Protein AF-A0A537ZIZ1-F1 (afdb_monomer_lite)

Foldseek 3Di:
DDPDDAPPCRHVCSVVVVVPDDDDDCCCVPPPVNLVVCLVPPVVPDDDDQDDPVCVVDPPDWDKGDPVSNRDIDID

Secondary structure (DSSP, 8-state):
--SSPPPTTSSHHHHSGGG-SSPPP-GGGT-HHHHHHHIIIIITTSPP----GGG--STT---EEEEGGGTEEEE-

Structure (mmCIF, N/CA/C/O backbone):
data_AF-A0A537ZIZ1-F1
#
_entry.id   AF-A0A537ZIZ1-F1
#
loop_
_atom_site.group_PDB
_atom_site.id
_atom_site.type_symbol
_atom_site.label_atom_id
_atom_site.label_alt_id
_atom_site.label_comp_id
_atom_site.label_asym_id
_atom_site.label_entity_id
_atom_site.label_seq_id
_atom_site.pdbx_PDB_ins_code
_atom_site.Cartn_x
_atom_site.Cartn_y
_atom_site.Cartn_z
_atom_site.occupancy
_atom_site.B_iso_or_equiv
_atom_site.auth_seq_id
_atom_site.auth_comp_id
_atom_site.auth_asym_id
_atom_site.auth_atom_id
_atom_site.pdbx_PDB_model_num
ATOM 1 N N . MET A 1 1 ? 35.756 -12.494 3.687 1.00 67.62 1 MET A N 1
ATOM 2 C CA . MET A 1 1 ? 35.067 -12.646 2.384 1.00 67.62 1 MET A CA 1
ATOM 3 C C . MET A 1 1 ? 33.684 -12.025 2.485 1.00 67.62 1 MET A C 1
ATOM 5 O O . MET A 1 1 ? 33.074 -12.146 3.540 1.00 67.62 1 MET A O 1
ATOM 9 N N . ALA A 1 2 ? 33.209 -11.337 1.443 1.00 74.62 2 ALA A N 1
ATOM 10 C CA . ALA A 1 2 ? 31.842 -10.816 1.419 1.00 74.62 2 ALA A CA 1
ATOM 11 C C . ALA A 1 2 ? 30.837 -11.982 1.411 1.00 74.62 2 ALA A C 1
ATOM 13 O O . ALA A 1 2 ? 31.043 -12.962 0.700 1.00 74.62 2 ALA A O 1
ATOM 14 N N . ARG A 1 3 ? 29.755 -11.871 2.195 1.00 80.25 3 ARG A N 1
ATOM 15 C CA . ARG A 1 3 ? 28.682 -12.883 2.293 1.00 80.25 3 ARG A CA 1
ATOM 16 C C . ARG A 1 3 ? 27.986 -13.147 0.948 1.00 80.25 3 ARG A C 1
ATOM 18 O O . ARG A 1 3 ? 27.434 -14.223 0.759 1.00 80.25 3 ARG A O 1
ATOM 25 N N . PHE A 1 4 ? 28.060 -12.185 0.029 1.00 81.38 4 PHE A N 1
ATOM 26 C CA . PHE A 1 4 ? 27.576 -12.286 -1.344 1.00 81.38 4 PHE A CA 1
ATOM 27 C C . PHE A 1 4 ? 28.705 -11.857 -2.291 1.00 81.38 4 PHE A C 1
ATOM 29 O O . PHE A 1 4 ? 28.972 -10.657 -2.403 1.00 81.38 4 PHE A O 1
ATOM 36 N N . PRO A 1 5 ? 29.438 -12.805 -2.900 1.00 83.88 5 PRO A N 1
ATOM 37 C CA . PRO A 1 5 ? 30.463 -12.468 -3.878 1.00 83.88 5 PRO A CA 1
ATOM 38 C C . PRO A 1 5 ? 29.814 -11.843 -5.119 1.00 83.88 5 PRO A C 1
ATOM 40 O O . PRO A 1 5 ? 28.695 -12.194 -5.491 1.00 83.88 5 PRO A O 1
ATOM 43 N N . LYS A 1 6 ? 30.514 -10.890 -5.741 1.00 82.06 6 LYS A N 1
ATOM 44 C CA . LYS A 1 6 ? 30.063 -10.259 -6.985 1.00 82.06 6 LYS A CA 1
ATOM 45 C C . LYS A 1 6 ? 30.008 -11.318 -8.101 1.00 82.06 6 LYS A C 1
ATOM 47 O O . LYS A 1 6 ? 30.889 -12.182 -8.111 1.00 82.06 6 LYS A O 1
ATOM 52 N N . PRO A 1 7 ? 29.035 -11.247 -9.026 1.00 84.19 7 PRO A N 1
ATOM 53 C CA . PRO A 1 7 ? 29.035 -12.087 -10.219 1.00 84.19 7 PRO A CA 1
ATOM 54 C C . PRO A 1 7 ? 30.336 -11.935 -11.016 1.00 84.19 7 PRO A C 1
ATOM 56 O O . PRO A 1 7 ? 30.999 -10.894 -10.928 1.00 84.19 7 PRO A O 1
ATOM 59 N N . ALA A 1 8 ? 30.698 -12.964 -11.785 1.00 85.19 8 ALA A N 1
ATOM 60 C CA . ALA A 1 8 ? 31.924 -12.977 -12.588 1.00 85.19 8 ALA A CA 1
ATOM 61 C C . ALA A 1 8 ? 3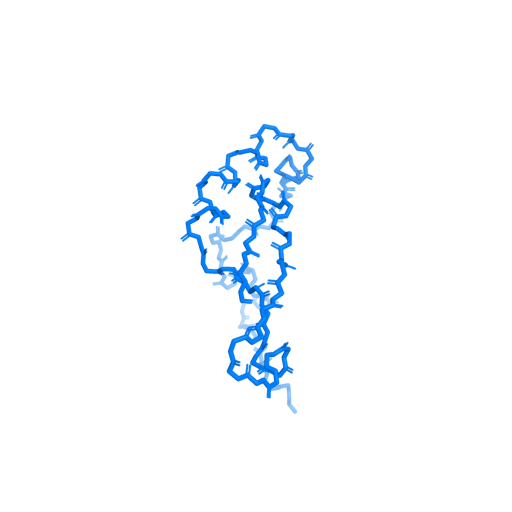1.936 -11.852 -13.634 1.00 85.19 8 ALA A C 1
ATOM 63 O O . ALA A 1 8 ? 32.990 -11.315 -13.960 1.00 85.19 8 ALA A O 1
ATOM 64 N N . GLU A 1 9 ? 30.747 -11.466 -14.089 1.00 81.56 9 GLU A N 1
ATOM 65 C CA . GLU A 1 9 ? 30.486 -10.395 -15.044 1.00 81.56 9 GLU A CA 1
ATOM 66 C C . GLU A 1 9 ? 30.849 -9.014 -14.486 1.00 81.56 9 GLU A C 1
ATOM 68 O O . GLU A 1 9 ? 31.050 -8.080 -15.247 1.00 81.56 9 GLU A O 1
ATOM 73 N N . GLY A 1 10 ? 31.002 -8.878 -13.165 1.00 81.44 10 GLY A N 1
ATOM 74 C CA . GLY A 1 10 ? 31.452 -7.634 -12.562 1.00 81.44 10 GLY A CA 1
ATOM 75 C C . GLY A 1 10 ? 30.328 -6.673 -12.191 1.00 81.44 10 GLY A C 1
ATOM 76 O O . GLY A 1 10 ? 30.625 -5.667 -11.557 1.00 81.44 10 GLY A O 1
ATOM 77 N N . SER A 1 11 ? 29.053 -6.975 -12.432 1.00 82.69 11 SER A N 1
ATOM 78 C CA . SER A 1 11 ? 27.912 -6.305 -11.796 1.00 82.69 11 SER A CA 1
ATOM 79 C C . SER A 1 11 ? 26.668 -7.192 -11.817 1.00 82.69 11 SER A C 1
ATOM 81 O O . SER A 1 11 ? 26.543 -8.101 -12.631 1.00 82.69 11 SER A O 1
ATOM 83 N N . TRP A 1 12 ? 25.729 -6.933 -10.905 1.00 84.06 12 TRP A N 1
ATOM 84 C CA . TRP A 1 12 ? 24.444 -7.637 -10.907 1.00 84.06 12 TRP A CA 1
ATOM 85 C C . TRP A 1 12 ? 23.586 -7.272 -12.121 1.00 84.06 12 TRP A C 1
ATOM 87 O O . TRP A 1 12 ? 22.821 -8.104 -12.584 1.00 84.06 12 TRP A O 1
ATOM 97 N N . THR A 1 13 ? 23.731 -6.064 -12.666 1.00 86.44 13 THR A N 1
ATOM 98 C CA . THR A 1 13 ? 22.978 -5.628 -13.848 1.00 86.44 13 THR A CA 1
ATOM 99 C C . THR A 1 13 ? 23.498 -6.275 -15.131 1.00 86.44 13 THR A C 1
ATOM 101 O O . THR A 1 13 ? 22.709 -6.612 -16.000 1.00 86.44 13 THR A O 1
ATOM 104 N N . GLU A 1 14 ? 24.809 -6.518 -15.242 1.00 86.94 14 GLU A N 1
ATOM 105 C CA . GLU A 1 14 ? 25.373 -7.317 -16.345 1.00 86.94 14 GLU A CA 1
ATOM 106 C C . GLU A 1 14 ? 24.993 -8.797 -16.232 1.00 86.94 14 GLU A C 1
ATOM 108 O O . GLU A 1 14 ? 24.837 -9.467 -17.248 1.00 86.94 14 GLU A O 1
ATOM 113 N N . HIS A 1 15 ? 24.802 -9.294 -15.007 1.00 88.00 15 HIS A N 1
ATOM 114 C CA . HIS A 1 15 ? 24.322 -10.653 -14.763 1.00 88.00 15 HIS A CA 1
ATOM 115 C C . HIS A 1 15 ? 22.846 -10.851 -15.171 1.00 88.00 15 HIS A C 1
ATOM 117 O O . HIS A 1 15 ? 22.464 -11.960 -15.533 1.00 88.00 15 HIS A O 1
ATOM 123 N N . TYR A 1 16 ? 22.038 -9.782 -15.153 1.00 88.38 16 TYR A N 1
ATOM 124 C CA . TYR A 1 16 ? 20.631 -9.762 -15.580 1.00 88.38 16 TYR A CA 1
ATOM 125 C C . TYR A 1 16 ? 20.424 -8.738 -16.710 1.00 88.38 16 TYR A C 1
ATOM 127 O O . TYR A 1 16 ? 19.872 -7.652 -16.478 1.00 88.38 16 TYR A O 1
ATOM 135 N N . PRO A 1 17 ? 20.898 -9.041 -17.933 1.00 85.94 17 PRO A N 1
ATOM 136 C CA . PRO A 1 17 ? 20.936 -8.081 -19.036 1.00 85.94 17 PRO A CA 1
ATOM 137 C C . PRO A 1 17 ? 19.551 -7.550 -19.440 1.00 85.94 17 PRO A C 1
ATOM 139 O O . PRO A 1 17 ? 19.451 -6.445 -19.972 1.00 85.94 17 PRO A O 1
ATOM 142 N N . GLU A 1 18 ? 18.477 -8.289 -19.159 1.00 89.50 18 GLU A N 1
ATOM 143 C CA . GLU A 1 18 ? 17.088 -7.892 -19.399 1.00 89.50 18 GLU A CA 1
ATOM 144 C C . GLU A 1 18 ? 16.626 -6.683 -18.571 1.00 89.50 18 GLU A C 1
ATOM 146 O O . GLU A 1 18 ? 15.673 -6.012 -18.964 1.00 89.50 18 GLU A O 1
ATOM 151 N N . LEU A 1 19 ? 17.295 -6.379 -17.451 1.00 87.19 19 LEU A N 1
ATOM 152 C CA . LEU A 1 19 ? 16.982 -5.207 -16.626 1.00 87.19 19 LEU A CA 1
ATOM 153 C C . LEU A 1 19 ? 17.439 -3.897 -17.284 1.00 87.19 19 LEU A C 1
ATOM 155 O O . LEU A 1 19 ? 16.856 -2.843 -17.031 1.00 87.19 19 LEU A O 1
ATOM 159 N N . GLY A 1 20 ? 18.468 -3.963 -18.135 1.00 87.06 20 GLY A N 1
ATOM 160 C CA . GLY A 1 20 ? 19.082 -2.802 -18.772 1.00 87.06 20 GLY A CA 1
ATOM 161 C C . GLY A 1 20 ? 19.849 -1.884 -17.807 1.00 87.06 20 GLY A C 1
ATOM 162 O O . GLY A 1 20 ? 19.743 -1.960 -16.586 1.00 87.06 20 GLY A O 1
ATOM 163 N N . THR A 1 21 ? 20.660 -0.990 -18.375 1.00 89.00 21 THR A N 1
ATOM 164 C CA . THR A 1 21 ? 21.462 0.017 -17.641 1.00 89.00 21 THR A CA 1
ATOM 165 C C . THR A 1 21 ? 21.120 1.453 -18.046 1.00 89.00 21 THR A C 1
ATOM 167 O O . THR A 1 21 ? 21.814 2.400 -17.676 1.00 89.00 21 THR A O 1
ATOM 170 N N . GLY A 1 22 ? 20.062 1.617 -18.842 1.00 89.81 22 GLY A N 1
ATOM 171 C CA . GLY A 1 22 ? 19.588 2.914 -19.306 1.00 89.81 22 GLY A CA 1
ATOM 172 C C . GLY A 1 22 ? 18.905 3.724 -18.206 1.00 89.81 22 GLY A C 1
ATOM 173 O O . GLY A 1 22 ? 18.644 3.246 -17.104 1.00 89.81 22 GLY A O 1
ATOM 174 N N . LEU A 1 23 ? 18.586 4.975 -18.532 1.00 92.31 23 LEU A N 1
ATOM 175 C CA . LEU A 1 23 ? 17.780 5.817 -17.655 1.00 92.31 23 LEU A CA 1
ATOM 176 C C . LEU A 1 23 ? 16.362 5.249 -17.545 1.00 92.31 23 LEU A C 1
ATOM 178 O O . LEU A 1 23 ? 15.742 4.911 -18.554 1.00 92.31 23 LEU A O 1
ATOM 182 N N . VAL A 1 24 ? 15.846 5.192 -16.320 1.00 91.25 24 VAL A N 1
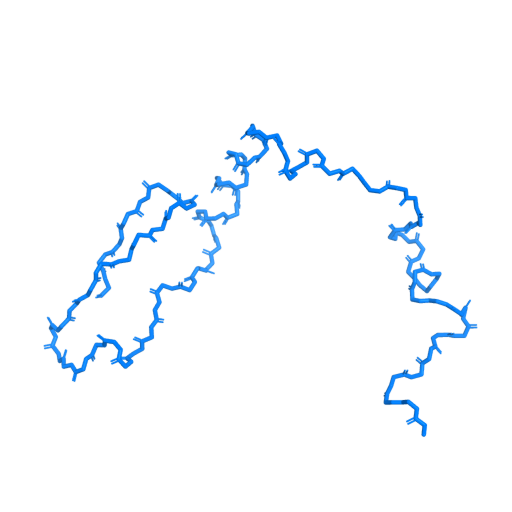ATOM 183 C CA . VAL A 1 24 ? 14.463 4.802 -16.036 1.00 91.25 24 VAL A CA 1
ATOM 184 C C . VAL A 1 24 ? 13.616 6.064 -15.919 1.00 91.25 24 VAL A C 1
ATOM 186 O O . VAL A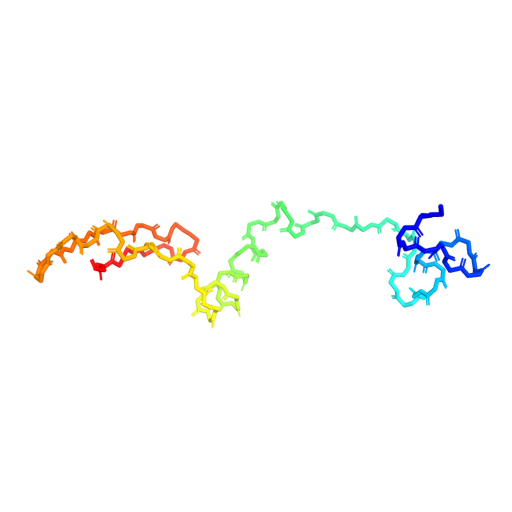 1 24 ? 14.042 7.065 -15.339 1.00 91.25 24 VAL A O 1
ATOM 189 N N . SER A 1 25 ? 12.424 6.030 -16.504 1.00 92.12 25 SER A N 1
ATOM 190 C CA . SER A 1 25 ? 11.466 7.124 -16.378 1.00 92.12 25 SER A CA 1
ATOM 191 C C . SER A 1 25 ? 10.891 7.169 -14.964 1.00 92.12 25 SER A C 1
ATOM 193 O O . SER A 1 25 ? 10.503 6.137 -14.436 1.00 92.12 25 SER A O 1
ATOM 195 N N . TYR A 1 26 ? 10.766 8.371 -14.401 1.00 93.50 26 TYR A N 1
ATOM 196 C CA . TYR A 1 26 ? 10.052 8.623 -13.140 1.00 93.50 26 TYR A CA 1
ATOM 197 C C . TYR A 1 26 ? 8.617 9.119 -13.369 1.00 93.50 26 TYR A C 1
ATOM 199 O O . TYR A 1 26 ? 8.007 9.705 -12.477 1.00 93.50 26 TYR A O 1
ATOM 207 N N . ALA A 1 27 ? 8.090 8.966 -14.588 1.00 93.94 27 ALA A N 1
ATOM 208 C CA . ALA A 1 27 ? 6.759 9.458 -14.936 1.00 93.94 27 ALA A CA 1
ATOM 209 C C . ALA A 1 27 ? 5.659 8.832 -14.062 1.00 93.94 27 ALA A C 1
ATOM 211 O O . ALA A 1 27 ? 4.732 9.532 -13.666 1.00 93.94 27 ALA A O 1
ATOM 212 N N . ASP A 1 28 ? 5.794 7.550 -13.718 1.00 93.44 28 ASP A N 1
ATOM 213 C CA . ASP A 1 28 ? 4.899 6.828 -12.804 1.00 93.44 28 ASP A CA 1
ATOM 214 C C . ASP A 1 28 ? 4.798 7.474 -11.414 1.00 93.44 28 ASP A C 1
ATOM 216 O O . ASP A 1 28 ? 3.735 7.499 -10.804 1.00 93.44 28 ASP A O 1
ATOM 220 N N . SER A 1 29 ? 5.890 8.073 -10.953 1.00 93.38 29 SER A N 1
ATOM 221 C CA . SER A 1 29 ? 6.020 8.662 -9.626 1.00 93.38 29 SER A CA 1
ATOM 222 C C . SER A 1 29 ? 5.434 10.075 -9.536 1.00 93.38 29 SER A C 1
ATOM 224 O O . SER A 1 29 ? 5.304 10.614 -8.437 1.00 93.38 29 SER A O 1
ATOM 226 N N . ILE A 1 30 ? 5.114 10.702 -10.675 1.00 95.06 30 ILE A N 1
ATOM 227 C CA . ILE A 1 30 ? 4.623 12.090 -10.734 1.00 95.06 30 ILE A CA 1
ATOM 228 C C . ILE A 1 30 ? 3.280 12.242 -11.451 1.00 95.06 30 ILE A C 1
ATOM 230 O O . ILE A 1 30 ? 2.631 13.271 -11.276 1.00 95.06 30 ILE A O 1
ATOM 234 N N . ALA A 1 31 ? 2.869 11.267 -12.265 1.00 96.62 31 ALA A N 1
ATOM 235 C CA . ALA A 1 31 ? 1.645 11.335 -13.053 1.00 96.62 31 ALA A CA 1
ATOM 236 C C . ALA A 1 31 ? 0.421 10.943 -12.203 1.00 96.62 31 ALA A C 1
ATOM 238 O O . ALA A 1 31 ? 0.298 9.777 -11.811 1.00 96.62 31 ALA A O 1
ATOM 239 N N . PRO A 1 32 ? -0.527 11.866 -11.945 1.00 96.06 32 PRO A N 1
ATOM 240 C CA . PRO A 1 32 ? -1.724 11.557 -11.164 1.00 96.06 32 PRO A CA 1
ATOM 241 C C . PRO A 1 32 ? -2.576 10.441 -11.782 1.00 96.06 32 PRO A C 1
ATOM 243 O O . PRO A 1 32 ? -3.173 9.646 -11.061 1.00 96.06 32 PRO A O 1
ATOM 246 N N . GLU A 1 33 ? -2.620 10.354 -13.111 1.00 96.88 33 GLU A N 1
ATOM 247 C CA . GLU A 1 33 ? -3.387 9.339 -13.835 1.00 96.88 33 GLU A CA 1
ATOM 248 C C . GLU A 1 33 ? -2.810 7.940 -13.612 1.00 96.88 33 GLU A C 1
ATOM 250 O O . GLU A 1 33 ? -3.564 6.977 -13.473 1.00 96.88 33 GLU A O 1
ATOM 255 N N . PHE A 1 34 ? -1.480 7.826 -13.538 1.00 96.50 34 PHE A N 1
ATOM 256 C CA . PHE A 1 34 ? -0.812 6.556 -13.269 1.00 96.50 34 PHE A CA 1
ATOM 257 C C . PHE A 1 34 ? -1.131 6.063 -11.857 1.00 96.50 34 PHE A C 1
ATOM 259 O O . PHE A 1 34 ? -1.515 4.909 -11.679 1.00 96.50 34 PHE A O 1
ATOM 266 N N . PHE A 1 35 ? -1.100 6.963 -10.874 1.00 95.94 35 PHE A N 1
ATOM 267 C CA . PHE A 1 35 ? -1.460 6.631 -9.499 1.00 95.94 35 PHE A CA 1
ATOM 268 C C . PHE A 1 35 ? -2.903 6.116 -9.362 1.00 95.94 35 PHE A C 1
ATOM 270 O O . PHE A 1 35 ? -3.177 5.203 -8.581 1.00 95.94 35 PHE A O 1
ATOM 277 N N . GLU A 1 36 ? -3.851 6.655 -10.133 1.00 96.94 36 GLU A N 1
ATOM 278 C CA . GLU A 1 36 ? -5.224 6.137 -10.133 1.00 96.94 36 GLU A CA 1
ATOM 279 C C . GLU A 1 36 ? -5.324 4.743 -10.780 1.00 96.94 36 GLU A C 1
ATOM 281 O O . GLU A 1 36 ? -6.120 3.919 -10.328 1.00 96.94 36 GLU A O 1
ATOM 286 N N . LEU A 1 37 ? -4.476 4.415 -11.761 1.00 96.94 37 LEU A N 1
ATOM 287 C CA . LEU A 1 37 ? -4.368 3.041 -12.270 1.00 96.94 37 LEU A CA 1
ATOM 288 C C . LEU A 1 37 ? -3.801 2.092 -11.206 1.00 96.94 37 LEU A C 1
ATOM 290 O O . LEU A 1 37 ? -4.338 1.000 -11.010 1.00 96.94 37 LEU A O 1
ATOM 294 N N . GLU A 1 38 ? -2.759 2.507 -10.483 1.00 96.75 38 GLU A N 1
ATOM 295 C CA . GLU A 1 38 ? -2.182 1.723 -9.383 1.00 96.75 38 GLU A CA 1
ATOM 296 C C . GLU A 1 38 ? -3.196 1.491 -8.258 1.00 96.75 38 GLU A C 1
ATOM 298 O O . GLU A 1 38 ? -3.276 0.386 -7.708 1.00 96.75 38 GLU A O 1
ATOM 303 N N . ARG A 1 39 ? -4.016 2.503 -7.939 1.00 96.69 39 ARG A N 1
ATOM 304 C CA . ARG A 1 39 ? -5.120 2.390 -6.974 1.00 96.69 39 ARG A CA 1
ATOM 305 C C . ARG A 1 39 ? -6.020 1.204 -7.300 1.00 96.69 39 ARG A C 1
ATOM 307 O O . ARG A 1 39 ? -6.282 0.381 -6.419 1.00 96.69 39 ARG A O 1
ATOM 314 N N . GLU A 1 40 ? -6.469 1.096 -8.546 1.00 97.12 40 GLU A N 1
ATOM 315 C CA . GLU A 1 40 ? -7.377 0.030 -8.974 1.00 97.12 40 GLU A CA 1
ATOM 316 C C . GLU A 1 40 ? -6.676 -1.324 -9.138 1.00 97.12 40 GLU A C 1
ATOM 318 O O . GLU A 1 40 ? -7.198 -2.360 -8.717 1.00 97.12 40 GLU A O 1
ATOM 323 N N . ALA A 1 41 ? -5.490 -1.335 -9.746 1.00 97.50 41 ALA A N 1
ATOM 324 C CA . ALA A 1 41 ? -4.818 -2.568 -10.137 1.00 97.50 41 ALA A CA 1
ATOM 325 C C . ALA A 1 41 ? -4.037 -3.230 -8.994 1.00 97.50 41 ALA A C 1
ATOM 327 O O . ALA A 1 41 ? -3.915 -4.456 -8.977 1.00 97.50 41 ALA A O 1
ATOM 328 N N . ILE A 1 42 ? -3.517 -2.440 -8.053 1.00 96.06 42 ILE A N 1
ATOM 329 C CA . ILE A 1 42 ? -2.620 -2.908 -6.994 1.00 96.06 42 ILE A CA 1
ATOM 330 C C . ILE A 1 42 ? -3.289 -2.730 -5.640 1.00 96.06 42 ILE A C 1
ATOM 332 O O . ILE A 1 42 ? -3.602 -3.715 -4.974 1.00 96.06 42 ILE A O 1
ATOM 336 N N . PHE A 1 43 ? -3.549 -1.491 -5.222 1.00 95.81 43 PHE A N 1
ATOM 337 C CA . PHE A 1 43 ? -3.898 -1.214 -3.826 1.00 95.81 43 PHE A CA 1
ATOM 338 C C . PHE A 1 43 ? -5.254 -1.788 -3.409 1.00 95.81 43 PHE A C 1
ATOM 340 O O . PHE A 1 43 ? -5.404 -2.227 -2.273 1.00 95.81 43 PHE A O 1
ATOM 347 N N . LYS A 1 44 ? -6.224 -1.859 -4.325 1.00 94.56 44 LYS A N 1
ATOM 348 C CA . LYS A 1 44 ? -7.513 -2.526 -4.074 1.00 94.56 44 LYS A CA 1
ATOM 349 C C . LYS A 1 44 ? -7.463 -4.056 -4.151 1.00 94.56 44 LYS A C 1
ATOM 351 O O . LYS A 1 44 ? -8.443 -4.706 -3.797 1.00 94.56 44 LYS A O 1
ATOM 356 N N . ARG A 1 45 ? -6.367 -4.639 -4.643 1.00 95.88 45 ARG A N 1
ATOM 357 C CA . ARG A 1 45 ? -6.253 -6.083 -4.929 1.00 95.88 45 ARG A CA 1
ATOM 358 C C . ARG A 1 45 ? -5.190 -6.789 -4.089 1.00 95.88 45 ARG A C 1
ATOM 360 O O . ARG A 1 45 ? -5.230 -8.010 -3.966 1.00 95.88 45 ARG A O 1
ATOM 367 N N . ALA A 1 46 ? -4.247 -6.041 -3.528 1.00 96.62 46 ALA A N 1
ATOM 368 C CA . ALA A 1 46 ? -3.169 -6.550 -2.698 1.00 96.62 46 ALA A CA 1
ATOM 369 C C . ALA A 1 46 ? -3.567 -6.646 -1.216 1.00 96.62 46 ALA A C 1
ATOM 371 O O . ALA A 1 46 ? -4.461 -5.952 -0.734 1.00 96.62 46 ALA A O 1
ATOM 372 N N . TRP A 1 47 ? -2.840 -7.478 -0.470 1.00 96.44 47 TRP A N 1
ATOM 373 C CA . TRP A 1 47 ? -2.921 -7.508 0.987 1.00 96.44 47 TRP A CA 1
ATOM 374 C C . TRP A 1 47 ? -2.196 -6.298 1.577 1.00 96.44 47 TRP A C 1
ATOM 376 O O . TRP A 1 47 ? -0.982 -6.161 1.428 1.00 96.44 47 TRP A O 1
ATOM 386 N N . LEU A 1 48 ? -2.941 -5.428 2.259 1.00 95.19 48 LEU A N 1
ATOM 387 C CA . LEU A 1 48 ? -2.404 -4.238 2.913 1.00 95.19 48 LEU A CA 1
ATOM 388 C C . LEU A 1 48 ? -2.259 -4.472 4.417 1.00 95.19 48 LEU A C 1
ATOM 390 O O . LEU A 1 48 ? -3.130 -5.051 5.066 1.00 95.19 48 LEU A O 1
ATOM 394 N N . HIS A 1 49 ? -1.166 -3.984 4.994 1.00 95.19 49 HIS A N 1
ATOM 395 C CA . HIS A 1 49 ? -0.970 -4.029 6.437 1.00 95.19 49 HIS A CA 1
ATOM 396 C C . HIS A 1 49 ? -1.894 -3.015 7.134 1.00 95.19 49 HIS A C 1
ATOM 398 O O . HIS A 1 49 ? -1.650 -1.808 7.097 1.00 95.19 49 HIS A O 1
ATOM 404 N N . VAL A 1 50 ? -2.933 -3.504 7.815 1.00 95.75 50 VAL A N 1
ATOM 405 C CA . VAL A 1 50 ? -3.952 -2.658 8.470 1.00 95.75 50 VAL A CA 1
ATOM 406 C C . VAL A 1 50 ? -3.715 -2.433 9.970 1.00 95.75 50 VAL A C 1
ATOM 408 O O . VAL A 1 50 ? -4.195 -1.447 10.534 1.00 95.75 50 VAL A O 1
ATOM 411 N N . GLY A 1 51 ? -2.902 -3.266 10.621 1.00 95.50 51 GLY A N 1
ATOM 412 C CA . GLY A 1 51 ? -2.556 -3.128 12.036 1.00 95.50 51 GLY A CA 1
ATOM 413 C C . GLY A 1 51 ? -2.002 -4.413 12.636 1.00 95.50 51 GLY A C 1
ATOM 414 O O . GLY A 1 51 ? -1.652 -5.343 11.911 1.00 95.50 51 GLY A O 1
ATOM 415 N N . ARG A 1 52 ? -1.923 -4.451 13.96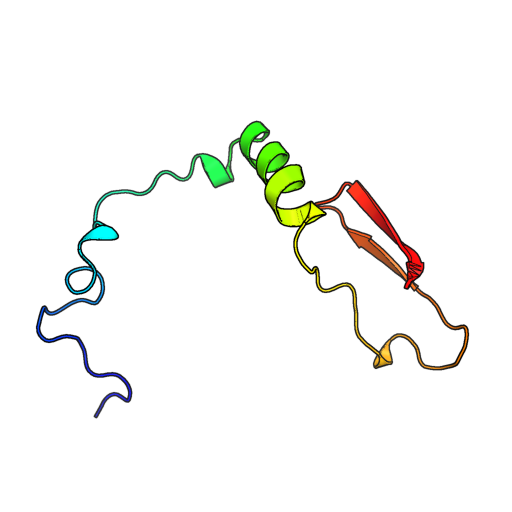8 1.00 96.25 52 ARG A N 1
ATOM 416 C CA . ARG A 1 52 ? -1.432 -5.604 14.727 1.00 96.25 52 ARG A CA 1
ATOM 417 C C . ARG A 1 52 ? -2.382 -6.021 15.846 1.00 96.25 52 ARG A C 1
ATOM 419 O O . ARG A 1 52 ? -3.162 -5.210 16.338 1.00 96.25 52 ARG A O 1
ATOM 426 N N . VAL A 1 53 ? -2.249 -7.271 16.289 1.00 95.19 53 VAL A N 1
ATOM 427 C CA . VAL A 1 53 ? -3.091 -7.869 17.337 1.00 95.19 53 VAL A CA 1
ATOM 428 C C . VAL A 1 53 ? -2.994 -7.138 18.680 1.00 95.19 53 VAL A C 1
ATOM 430 O O . VAL A 1 53 ? -3.984 -7.043 19.393 1.00 95.19 53 VAL A O 1
ATOM 433 N N . GLU A 1 54 ? -1.848 -6.539 19.013 1.00 96.38 54 GLU A N 1
ATOM 434 C CA . GLU A 1 54 ? -1.665 -5.822 20.282 1.00 96.38 54 GLU A CA 1
ATOM 435 C C . GLU A 1 54 ? -2.498 -4.532 20.364 1.00 96.38 54 GLU A C 1
ATOM 437 O O . GLU A 1 54 ? -2.730 -4.008 21.452 1.00 96.38 54 GLU A O 1
ATOM 442 N N . GLN A 1 55 ? -2.984 -4.030 19.223 1.00 96.12 55 GLN A N 1
ATOM 443 C CA . GLN A 1 55 ? -3.908 -2.894 19.170 1.00 96.12 55 GLN A CA 1
ATOM 444 C C . GLN A 1 55 ? -5.344 -3.283 19.567 1.00 96.12 55 GLN A C 1
ATOM 446 O O . GLN A 1 55 ? -6.180 -2.401 19.756 1.00 96.12 55 GLN A O 1
ATOM 451 N N . LEU A 1 56 ? -5.626 -4.582 19.719 1.00 96.44 56 LEU A N 1
ATOM 452 C CA . LEU A 1 56 ? -6.923 -5.143 20.097 1.00 96.44 56 LEU A CA 1
ATOM 453 C C . LEU A 1 56 ? -6.800 -5.905 21.430 1.00 96.44 56 LEU A C 1
ATOM 455 O O . LEU A 1 56 ? -6.779 -7.136 21.453 1.00 96.44 56 LEU A O 1
ATOM 459 N N . PRO A 1 57 ? -6.695 -5.201 22.571 1.00 95.12 57 PRO A N 1
ATOM 460 C CA . PRO A 1 57 ? -6.313 -5.819 23.842 1.00 95.12 57 PRO A CA 1
ATOM 461 C C . PRO A 1 57 ? -7.389 -6.729 24.453 1.00 95.12 57 PRO A C 1
ATOM 463 O O . PRO A 1 57 ? -7.124 -7.413 25.440 1.00 95.12 57 PRO A O 1
ATOM 466 N N . ARG A 1 58 ? -8.624 -6.700 23.942 1.00 96.12 58 ARG A N 1
ATOM 467 C CA . ARG A 1 58 ? -9.759 -7.424 24.524 1.00 96.12 58 ARG A CA 1
ATOM 468 C C . ARG A 1 58 ? -10.812 -7.744 23.475 1.00 96.12 58 ARG A C 1
ATOM 470 O O . ARG A 1 58 ? -10.975 -7.016 22.503 1.00 96.12 58 ARG A O 1
ATOM 477 N N . ASN A 1 59 ? -11.598 -8.788 23.714 1.00 95.69 59 ASN A N 1
ATOM 478 C CA . ASN A 1 59 ? -12.697 -9.143 22.819 1.00 95.69 59 ASN A CA 1
ATOM 479 C C . ASN A 1 59 ? -13.680 -7.969 22.673 1.00 95.69 59 ASN A C 1
ATOM 481 O O . ASN A 1 59 ? -14.105 -7.371 23.665 1.00 95.69 59 ASN A O 1
ATOM 485 N N . GLY A 1 60 ? -14.017 -7.638 21.427 1.00 95.31 60 GLY A N 1
ATOM 486 C CA . GLY A 1 60 ? -14.900 -6.522 21.088 1.00 95.31 60 GLY A CA 1
ATOM 487 C C . GLY A 1 60 ? -14.242 -5.139 21.085 1.00 95.31 60 GLY A C 1
ATOM 488 O O . GLY A 1 60 ? -14.942 -4.158 20.840 1.00 95.31 60 GLY A O 1
ATOM 489 N N . SER A 1 61 ? -12.933 -5.014 21.344 1.00 96.38 61 SER A N 1
ATOM 490 C CA . SER A 1 61 ? -12.221 -3.786 20.969 1.00 96.38 61 SER A CA 1
ATOM 491 C C . SER A 1 61 ? -12.127 -3.688 19.451 1.00 96.38 61 SER A C 1
ATOM 493 O O . SER A 1 61 ? -11.985 -4.717 18.799 1.00 96.38 61 SER A O 1
ATOM 495 N N . TYR A 1 62 ? -12.164 -2.469 18.923 1.00 97.19 62 TYR A N 1
ATOM 496 C CA . TYR A 1 62 ? -11.942 -2.183 17.512 1.00 97.19 62 TYR A CA 1
ATOM 497 C C . TYR A 1 62 ? -11.225 -0.839 17.366 1.00 97.19 62 TYR A C 1
ATOM 499 O O . TYR A 1 62 ? -11.262 -0.003 18.277 1.00 97.19 62 TYR A O 1
ATOM 507 N N . PHE A 1 63 ? -10.592 -0.614 16.222 1.00 97.12 63 PHE A N 1
ATOM 508 C CA . PHE A 1 63 ? -10.077 0.689 15.818 1.00 97.12 63 PHE A CA 1
ATOM 509 C C . PHE A 1 63 ? -10.325 0.927 14.329 1.00 97.12 63 PHE A C 1
ATOM 511 O O . PHE A 1 63 ? -10.479 -0.000 13.539 1.00 97.12 63 PHE A O 1
ATOM 518 N N . THR A 1 64 ? -10.344 2.195 13.930 1.00 97.69 64 THR A N 1
ATOM 519 C CA . THR A 1 64 ? -10.463 2.563 12.519 1.00 97.69 64 THR A CA 1
ATOM 520 C C . THR A 1 64 ? -9.078 2.760 11.918 1.00 97.69 64 THR A C 1
ATOM 522 O O . THR A 1 64 ? -8.225 3.434 12.502 1.00 97.69 64 THR A O 1
ATOM 525 N N . ARG A 1 65 ? -8.855 2.206 10.726 1.00 97.12 65 ARG A N 1
ATOM 526 C CA . ARG A 1 65 ? -7.685 2.493 9.897 1.00 97.12 65 ARG A CA 1
ATOM 527 C C . ARG A 1 65 ? -8.123 3.187 8.618 1.00 97.12 65 ARG A C 1
ATOM 529 O O . ARG A 1 65 ? -8.832 2.610 7.800 1.00 97.12 65 ARG A O 1
ATOM 536 N N . GLU A 1 66 ? -7.603 4.390 8.418 1.00 97.44 66 GLU A N 1
ATOM 537 C CA . GLU A 1 66 ? -7.674 5.077 7.132 1.00 97.44 66 GLU A CA 1
ATOM 538 C C . GLU A 1 66 ? -6.691 4.444 6.142 1.00 97.44 66 GLU A C 1
ATOM 540 O O . GLU A 1 66 ? -5.486 4.363 6.401 1.00 97.44 66 GLU A O 1
ATOM 545 N N . ILE A 1 67 ? -7.202 4.015 4.990 1.00 96.56 67 ILE A N 1
ATOM 546 C CA . ILE A 1 67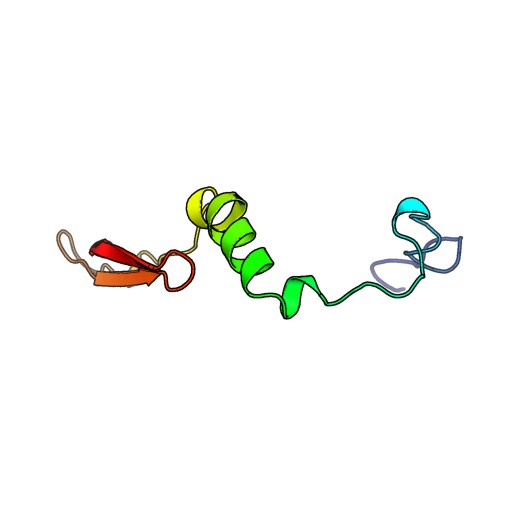 ? -6.417 3.548 3.848 1.00 96.56 67 ILE A CA 1
ATOM 547 C C . ILE A 1 67 ? -6.486 4.643 2.782 1.00 96.56 67 ILE A C 1
ATOM 549 O O . ILE A 1 67 ? -7.261 4.577 1.826 1.00 96.56 67 ILE A O 1
ATOM 553 N N . ALA A 1 68 ? -5.655 5.677 2.947 1.00 95.00 68 ALA A N 1
ATOM 554 C CA . ALA A 1 68 ? -5.646 6.858 2.075 1.00 95.00 68 ALA A CA 1
ATOM 555 C C . ALA A 1 68 ? -5.473 6.493 0.587 1.00 95.00 68 ALA A C 1
ATOM 557 O O . ALA A 1 68 ? -6.160 7.020 -0.293 1.00 95.00 68 ALA A O 1
ATOM 558 N N . VAL A 1 69 ? -4.613 5.509 0.309 1.00 95.00 69 VAL A N 1
ATOM 559 C CA . VAL A 1 69 ? -4.360 5.003 -1.045 1.00 95.00 69 VAL A CA 1
ATOM 560 C C . VAL A 1 69 ? -5.555 4.270 -1.658 1.00 9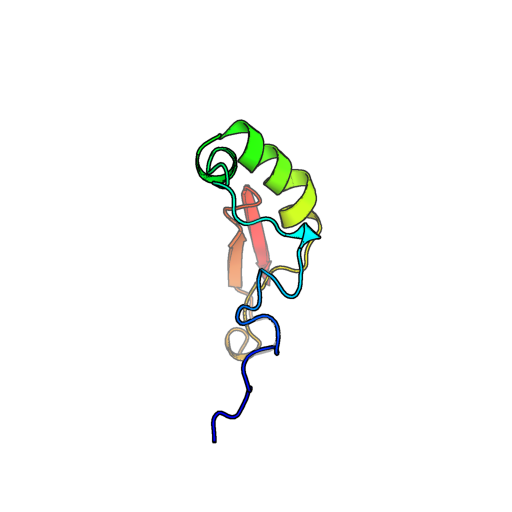5.00 69 VAL A C 1
ATOM 562 O O . VAL A 1 69 ? -5.600 4.096 -2.863 1.00 95.00 69 VAL A O 1
ATOM 565 N N . ALA A 1 70 ? -6.578 3.910 -0.888 1.00 94.56 70 ALA A N 1
ATOM 566 C CA . ALA A 1 70 ? -7.827 3.353 -1.407 1.00 94.56 70 ALA A CA 1
ATOM 567 C C . ALA A 1 70 ? -9.035 4.285 -1.186 1.00 94.56 70 ALA A C 1
ATOM 569 O O . ALA A 1 70 ? -10.149 3.908 -1.539 1.00 94.56 70 ALA A O 1
ATOM 570 N N . ARG A 1 71 ? -8.822 5.503 -0.651 1.00 95.25 71 ARG A N 1
ATOM 571 C CA . ARG A 1 71 ? -9.877 6.481 -0.300 1.00 95.25 71 ARG A CA 1
ATOM 572 C C . ARG A 1 71 ? -10.995 5.845 0.534 1.00 95.25 71 ARG A C 1
ATOM 574 O O . ARG A 1 71 ? -12.177 6.079 0.302 1.00 95.25 71 ARG A O 1
ATOM 581 N N . THR A 1 72 ? -10.609 5.000 1.480 1.00 95.56 72 THR A N 1
ATOM 582 C CA . THR A 1 72 ? -11.549 4.257 2.315 1.00 95.56 72 THR A CA 1
ATOM 583 C C . THR A 1 72 ? -11.011 4.126 3.728 1.00 95.56 72 THR A C 1
ATOM 585 O O . THR A 1 72 ? -9.805 4.237 3.958 1.00 95.56 72 THR A O 1
ATOM 588 N N . SER A 1 73 ? -11.913 3.857 4.659 1.00 97.00 73 SER A N 1
ATOM 589 C CA . SER A 1 73 ? -11.596 3.530 6.034 1.00 97.00 73 SER A CA 1
ATOM 590 C C . SER A 1 73 ? -12.198 2.178 6.376 1.00 97.00 73 SER A C 1
ATOM 592 O O . SER A 1 73 ? -13.270 1.806 5.896 1.00 97.00 73 SER A O 1
ATOM 594 N N . VAL A 1 74 ? -11.472 1.414 7.180 1.00 96.19 74 VAL A N 1
ATOM 595 C CA . VAL A 1 74 ? -11.902 0.093 7.631 1.00 96.19 74 VAL A CA 1
ATOM 596 C C . VAL A 1 74 ? -11.916 0.064 9.150 1.00 96.19 74 VAL A C 1
ATOM 598 O O . VAL A 1 74 ? -11.051 0.655 9.798 1.00 96.19 74 VAL A O 1
ATOM 601 N N . VAL A 1 75 ? -12.907 -0.618 9.716 1.00 97.12 75 VAL A N 1
ATOM 602 C CA . VAL A 1 75 ? -12.959 -0.929 11.146 1.00 97.12 75 VAL A CA 1
ATOM 603 C C . VAL A 1 75 ? -12.345 -2.312 11.332 1.00 97.12 75 VAL A C 1
ATOM 605 O O . VAL A 1 75 ? -12.788 -3.262 10.685 1.00 97.12 75 VAL A O 1
ATOM 608 N N . ILE A 1 76 ? -11.311 -2.397 12.168 1.00 95.88 76 ILE A N 1
ATOM 609 C CA . ILE A 1 76 ? -10.608 -3.632 12.540 1.00 95.88 76 ILE A CA 1
ATOM 610 C C . ILE A 1 76 ? -10.887 -3.948 13.999 1.00 95.88 76 ILE A C 1
ATOM 612 O O . ILE A 1 76 ? -10.776 -3.006 14.816 1.00 95.88 76 ILE A O 1
#

pLDDT: mean 92.33, std 6.1, range [67.62, 97.69]

Sequence (76 aa):
MARFPKPAEGSWTEHYPELGTGLVSYADSIAPEFFELEREAIFKRAWLHVGRVEQLPRNGSYFTREIAVARTSVVI

Radius of gyration: 20.81 Å; chains: 1; bounding box: 50×25×44 Å